Protein AF-C1B9E0-F1 (afdb_monomer_lite)

pLDDT: mean 76.42, std 18.49, range [33.66, 94.06]

Sequence (130 aa):
MAEKKTPASKTSDEKKHGLFDELYDRAKGKGEKRRADFILGEAEGFDPPIVITSPDLFKRRLISVAQQKNDGFGVLEAAVGDPLSFGRILERLNEYGDDAPAMLGALGIKVIDHFFGRGASEAPGGSQES

Structure (mmCIF, N/CA/C/O backbone):
data_AF-C1B9E0-F1
#
_entry.id   AF-C1B9E0-F1
#
loop_
_atom_site.group_PDB
_atom_site.id
_atom_site.type_symbol
_atom_site.label_atom_id
_atom_site.label_alt_id
_atom_site.label_comp_id
_atom_site.label_asym_id
_atom_site.label_entity_id
_atom_site.label_seq_id
_atom_site.pdbx_PDB_ins_code
_atom_site.Cartn_x
_atom_site.Cartn_y
_atom_site.Cartn_z
_atom_site.occupancy
_atom_site.B_iso_or_equiv
_atom_site.auth_seq_id
_atom_site.auth_comp_id
_atom_site.auth_asym_id
_atom_site.auth_atom_id
_atom_site.pdbx_PDB_model_num
ATOM 1 N N . MET A 1 1 ? 10.259 -9.421 -76.173 1.00 40.47 1 MET A N 1
ATOM 2 C CA . MET A 1 1 ? 11.378 -8.631 -75.611 1.00 40.47 1 MET A CA 1
ATOM 3 C C . MET A 1 1 ? 10.746 -7.591 -74.694 1.00 40.47 1 MET A C 1
ATOM 5 O O . MET A 1 1 ? 10.112 -6.677 -75.188 1.00 40.47 1 MET A O 1
ATOM 9 N N . ALA A 1 2 ? 10.478 -7.973 -73.449 1.00 39.88 2 ALA A N 1
ATOM 10 C CA . ALA A 1 2 ? 11.336 -7.794 -72.271 1.00 39.88 2 ALA A CA 1
ATOM 11 C C . ALA A 1 2 ? 11.002 -6.478 -71.542 1.00 39.88 2 ALA A C 1
ATOM 13 O O . ALA A 1 2 ? 11.434 -5.398 -71.934 1.00 39.88 2 ALA A O 1
ATOM 14 N N . GLU A 1 3 ? 10.192 -6.640 -70.489 1.00 41.44 3 GLU A N 1
ATOM 15 C CA . GLU A 1 3 ? 9.924 -5.698 -69.401 1.00 41.44 3 GLU A CA 1
ATOM 16 C C . GLU A 1 3 ? 11.184 -4.957 -68.940 1.00 41.44 3 GLU A C 1
ATOM 18 O O . GLU A 1 3 ? 12.222 -5.580 -68.723 1.00 41.44 3 GLU A O 1
ATOM 23 N N . LYS A 1 4 ? 11.039 -3.672 -68.605 1.00 42.25 4 LYS A N 1
ATOM 24 C CA . LYS A 1 4 ? 11.724 -3.110 -67.437 1.00 42.25 4 LYS A CA 1
ATOM 25 C C . LYS A 1 4 ? 10.733 -2.303 -66.610 1.00 42.25 4 LYS A C 1
ATOM 27 O O . LYS A 1 4 ? 10.574 -1.100 -66.774 1.00 42.25 4 LYS A O 1
ATOM 32 N N . LYS A 1 5 ? 10.059 -3.035 -65.717 1.00 40.94 5 LYS A N 1
ATOM 33 C CA . LYS A 1 5 ? 9.498 -2.511 -64.472 1.00 40.94 5 LYS A CA 1
ATOM 34 C C . LYS A 1 5 ? 10.577 -1.693 -63.772 1.00 40.94 5 LYS A C 1
ATOM 36 O O . LYS A 1 5 ? 11.643 -2.223 -63.465 1.00 40.94 5 LYS A O 1
ATOM 41 N N . THR A 1 6 ? 10.283 -0.434 -63.494 1.00 42.03 6 THR A N 1
ATOM 42 C CA . THR A 1 6 ? 10.993 0.346 -62.485 1.00 42.03 6 THR A CA 1
ATOM 43 C C . THR A 1 6 ? 10.778 -0.353 -61.140 1.00 42.03 6 THR A C 1
ATOM 45 O O . THR A 1 6 ? 9.627 -0.453 -60.705 1.00 42.03 6 THR A O 1
ATOM 48 N N . PRO A 1 7 ? 11.810 -0.887 -60.466 1.00 41.94 7 PRO A N 1
ATOM 49 C CA . PRO A 1 7 ? 11.636 -1.307 -59.091 1.00 41.94 7 PRO A CA 1
ATOM 50 C C . PRO A 1 7 ? 11.460 -0.036 -58.262 1.00 41.94 7 PRO A C 1
ATOM 52 O O . PRO A 1 7 ? 12.358 0.802 -58.189 1.00 41.94 7 PRO A O 1
ATOM 55 N N . ALA A 1 8 ? 10.283 0.112 -57.653 1.00 42.28 8 ALA A N 1
ATOM 56 C CA . ALA A 1 8 ? 10.129 0.967 -56.492 1.00 42.28 8 ALA A CA 1
ATOM 57 C C . ALA A 1 8 ? 11.236 0.568 -55.514 1.00 42.28 8 ALA A C 1
ATOM 59 O O . ALA A 1 8 ? 11.266 -0.571 -55.037 1.00 42.28 8 ALA A O 1
ATOM 60 N N . SER A 1 9 ? 12.180 1.483 -55.293 1.00 41.38 9 SER A N 1
ATOM 61 C CA . SER A 1 9 ? 13.138 1.384 -54.206 1.00 41.38 9 SER A CA 1
ATOM 62 C C . SER A 1 9 ? 12.315 1.234 -52.936 1.00 41.38 9 SER A C 1
ATOM 64 O O . SER A 1 9 ? 11.744 2.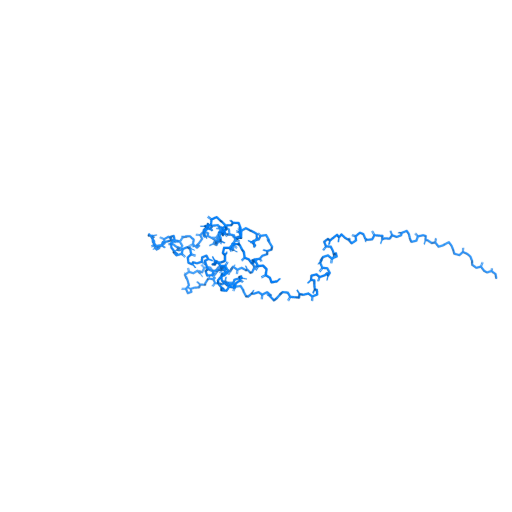202 -52.435 1.00 41.38 9 SER A O 1
ATOM 66 N N . LYS A 1 10 ? 12.199 -0.006 -52.452 1.00 44.50 10 LYS A N 1
ATOM 67 C CA . LYS A 1 10 ? 11.883 -0.298 -51.061 1.00 44.50 10 LYS A CA 1
ATOM 68 C C . LYS A 1 10 ? 13.077 0.212 -50.275 1.00 44.50 10 LYS A C 1
ATOM 70 O O . LYS A 1 10 ? 13.998 -0.539 -49.974 1.00 44.50 10 LYS A O 1
ATOM 75 N N . THR A 1 11 ? 13.103 1.518 -50.056 1.00 42.53 11 THR A N 1
ATOM 76 C CA . THR A 1 11 ? 14.043 2.137 -49.145 1.00 42.53 11 THR A CA 1
ATOM 77 C C . THR A 1 11 ? 13.622 1.649 -47.772 1.00 42.53 11 THR A C 1
ATOM 79 O O . THR A 1 11 ? 12.565 2.020 -47.272 1.00 42.53 11 THR A O 1
ATOM 82 N N . SER A 1 12 ? 14.395 0.678 -47.298 1.00 45.56 12 SER A N 1
ATOM 83 C CA . SER A 1 12 ? 14.472 0.119 -45.961 1.00 45.56 12 SER A CA 1
ATOM 84 C C . SER A 1 12 ? 13.595 0.834 -44.934 1.00 45.56 12 SER A C 1
ATOM 86 O O . SER A 1 12 ? 13.955 1.898 -44.432 1.00 45.56 12 SER A O 1
ATOM 88 N N . ASP A 1 13 ? 12.475 0.203 -44.577 1.00 42.50 13 ASP A N 1
ATOM 89 C CA . ASP A 1 13 ? 11.844 0.397 -43.271 1.00 42.50 13 ASP A CA 1
ATOM 90 C C . ASP A 1 13 ? 12.798 -0.244 -42.252 1.00 42.50 13 ASP A C 1
ATOM 92 O O . ASP A 1 13 ? 12.632 -1.380 -41.807 1.00 42.50 13 ASP A O 1
ATOM 96 N N . GLU A 1 14 ? 13.913 0.444 -42.004 1.00 45.91 14 GLU A N 1
ATOM 97 C CA . GLU A 1 14 ? 14.842 0.156 -40.926 1.00 45.91 14 GLU A CA 1
ATOM 98 C C . GLU A 1 14 ? 14.077 0.472 -39.641 1.00 45.91 14 GLU A C 1
ATOM 100 O O . GLU A 1 14 ? 14.165 1.558 -39.063 1.00 45.91 14 GLU A O 1
ATOM 105 N N . LYS A 1 15 ? 13.233 -0.477 -39.223 1.00 52.81 15 LYS A N 1
ATOM 106 C CA . LYS A 1 15 ? 12.724 -0.516 -37.863 1.00 52.81 15 LYS A CA 1
ATOM 107 C C . LYS A 1 15 ? 13.952 -0.548 -36.977 1.00 52.81 15 LYS A C 1
ATOM 109 O O . LYS A 1 15 ? 14.594 -1.585 -36.827 1.00 52.81 15 LYS A O 1
ATOM 114 N N . LYS A 1 16 ? 14.287 0.606 -36.407 1.00 53.56 16 LYS A N 1
ATOM 115 C CA . LYS A 1 16 ? 15.093 0.691 -35.199 1.00 53.56 16 LYS A CA 1
ATOM 116 C C . LYS A 1 16 ? 14.348 -0.137 -34.158 1.00 53.56 16 LYS A C 1
ATOM 118 O O . LYS A 1 16 ? 13.477 0.392 -33.480 1.00 53.56 16 LYS A O 1
ATOM 123 N N . HIS A 1 17 ? 14.630 -1.433 -34.088 1.00 57.94 17 HIS A N 1
ATOM 124 C CA . HIS A 1 17 ? 14.340 -2.208 -32.897 1.00 57.94 17 HIS A CA 1
ATOM 125 C C . HIS A 1 17 ? 15.147 -1.514 -31.804 1.00 57.94 17 HIS A C 1
ATOM 127 O O . HIS A 1 17 ? 16.379 -1.550 -31.811 1.00 57.94 17 HIS A O 1
ATOM 133 N N . GLY A 1 18 ? 14.470 -0.728 -30.968 1.00 74.75 18 GLY A N 1
ATOM 134 C CA . GLY A 1 18 ? 15.136 -0.050 -29.872 1.00 74.75 18 GLY A CA 1
ATOM 135 C C . GLY A 1 18 ? 15.719 -1.101 -28.934 1.00 74.75 18 GLY A C 1
ATOM 136 O O . GLY A 1 18 ? 15.220 -2.223 -28.868 1.00 74.75 18 GLY A O 1
ATOM 137 N N . LEU A 1 19 ? 16.740 -0.737 -28.154 1.00 80.62 19 LEU A N 1
ATOM 138 C CA . LEU A 1 19 ? 17.288 -1.605 -27.102 1.00 80.62 19 LEU A CA 1
ATOM 139 C C . LEU A 1 19 ? 16.173 -2.232 -26.235 1.00 80.62 19 LEU A C 1
ATOM 141 O O . LEU A 1 19 ? 16.258 -3.392 -25.852 1.00 80.62 19 LEU A O 1
ATOM 145 N N . PHE A 1 20 ? 15.098 -1.485 -25.965 1.00 79.94 20 PHE A N 1
ATOM 146 C CA . PHE A 1 20 ? 13.947 -1.972 -25.205 1.00 79.94 20 PHE A CA 1
ATOM 147 C C . PHE A 1 20 ? 13.095 -3.015 -25.943 1.00 79.94 20 PHE A C 1
ATOM 149 O O . PHE A 1 20 ? 12.558 -3.893 -25.275 1.00 79.94 20 PHE A O 1
ATOM 156 N N . ASP A 1 21 ? 13.005 -2.972 -27.275 1.00 79.31 21 ASP A N 1
ATOM 157 C CA . ASP A 1 21 ? 12.284 -3.978 -28.068 1.00 79.31 21 ASP A CA 1
ATOM 158 C C . ASP A 1 21 ? 13.057 -5.305 -28.084 1.00 79.31 21 ASP A C 1
ATOM 160 O O . ASP A 1 21 ? 12.481 -6.364 -27.846 1.00 79.31 21 ASP A O 1
ATOM 164 N N . GLU A 1 22 ? 14.385 -5.247 -28.252 1.00 80.56 22 GLU A N 1
ATOM 165 C CA . GLU A 1 22 ? 15.259 -6.428 -28.169 1.00 80.56 22 GLU A CA 1
ATOM 166 C C . GLU A 1 22 ? 15.210 -7.069 -26.771 1.00 80.56 22 GLU A C 1
ATOM 168 O O . GLU A 1 22 ? 15.070 -8.288 -26.624 1.00 80.56 22 GLU A O 1
ATOM 173 N N . LEU A 1 23 ? 15.275 -6.244 -25.719 1.00 80.44 23 LEU A N 1
ATOM 174 C CA . LEU A 1 23 ? 15.125 -6.709 -24.341 1.00 80.44 23 LEU A CA 1
ATOM 175 C C . LEU A 1 23 ? 13.723 -7.276 -24.078 1.00 80.44 23 LEU A C 1
ATOM 177 O O . LEU A 1 23 ? 13.603 -8.258 -23.344 1.00 80.44 23 LEU A O 1
ATOM 181 N N . TYR A 1 24 ? 12.678 -6.701 -24.678 1.00 74.75 24 TYR A N 1
ATOM 182 C CA . TYR A 1 24 ? 11.303 -7.184 -24.563 1.00 74.75 24 TYR A CA 1
ATOM 183 C C . TYR A 1 24 ? 11.130 -8.569 -25.198 1.00 74.75 24 TYR A C 1
ATOM 185 O O . TYR A 1 24 ? 10.604 -9.473 -24.542 1.00 74.75 24 TYR A O 1
ATOM 193 N N . ASP A 1 25 ? 11.627 -8.773 -26.422 1.00 77.38 25 ASP A N 1
ATOM 194 C CA . ASP A 1 25 ? 11.602 -10.078 -27.095 1.00 77.38 25 ASP A CA 1
ATOM 195 C C . ASP A 1 25 ? 12.396 -11.132 -26.307 1.00 77.38 25 ASP A C 1
ATOM 197 O O . ASP A 1 25 ? 11.934 -12.261 -26.114 1.00 77.38 25 ASP A O 1
ATOM 201 N N . ARG A 1 26 ? 13.550 -10.745 -25.745 1.00 71.81 26 ARG A N 1
ATOM 202 C CA . ARG A 1 26 ? 14.354 -11.610 -24.868 1.00 71.81 26 ARG A CA 1
ATOM 203 C C . ARG A 1 26 ? 13.638 -11.962 -23.561 1.00 71.81 26 ARG A C 1
ATOM 205 O O . ARG A 1 26 ? 13.743 -13.097 -23.092 1.00 71.81 26 ARG A O 1
ATOM 212 N N . ALA A 1 27 ? 12.933 -11.009 -22.955 1.00 71.69 27 ALA A N 1
ATOM 213 C CA . ALA A 1 27 ? 12.222 -11.203 -21.694 1.00 71.69 27 ALA A CA 1
ATOM 214 C C . ALA A 1 27 ? 10.961 -12.065 -21.862 1.00 71.69 27 ALA A C 1
ATOM 216 O O . ALA A 1 27 ? 10.666 -12.894 -21.001 1.00 71.69 27 ALA A O 1
ATOM 217 N N . LYS A 1 28 ? 10.251 -11.944 -22.993 1.00 67.69 28 LYS A N 1
ATOM 218 C CA . LYS A 1 28 ? 9.043 -12.734 -23.291 1.00 67.69 28 LYS A CA 1
ATOM 219 C C . LYS A 1 28 ? 9.272 -14.249 -23.282 1.00 67.69 28 LYS A C 1
ATOM 221 O O . LYS A 1 28 ? 8.337 -14.997 -23.010 1.00 67.69 28 LYS A O 1
ATOM 226 N N . GLY A 1 29 ? 10.504 -14.703 -23.527 1.00 60.25 29 GLY A N 1
ATOM 227 C CA . GLY A 1 29 ? 10.890 -16.117 -23.453 1.00 60.25 29 GLY A CA 1
ATOM 228 C C . GLY A 1 29 ? 10.929 -16.709 -22.034 1.00 60.25 29 GLY A C 1
ATOM 229 O O . GLY A 1 29 ? 11.063 -17.922 -21.889 1.00 60.25 29 GLY A O 1
ATOM 230 N N . LYS A 1 30 ? 10.810 -15.887 -20.982 1.00 57.88 30 LYS A N 1
ATOM 231 C CA . LYS A 1 30 ? 10.851 -16.306 -19.572 1.00 57.88 30 LYS A CA 1
ATOM 232 C C . LYS A 1 30 ? 9.617 -15.778 -18.843 1.00 57.88 30 LYS A C 1
ATOM 234 O O . LYS A 1 30 ? 9.666 -14.740 -18.195 1.00 57.88 30 LYS A O 1
ATOM 239 N N . GLY A 1 31 ? 8.489 -16.471 -18.972 1.00 51.22 31 GLY A N 1
ATOM 240 C CA . GLY A 1 31 ? 7.257 -16.075 -18.288 1.00 51.22 31 GLY A CA 1
ATOM 241 C C . GLY A 1 31 ? 7.428 -16.054 -16.763 1.00 51.22 31 GLY A C 1
ATOM 242 O O . GLY A 1 31 ? 7.566 -17.107 -16.142 1.00 51.22 31 GLY A O 1
ATOM 243 N N . GLU A 1 32 ? 7.393 -14.866 -16.154 1.00 55.66 32 GLU A N 1
ATOM 244 C CA . GLU A 1 32 ? 7.265 -14.709 -14.703 1.00 55.66 32 GLU A CA 1
ATOM 245 C C . GLU A 1 32 ? 5.810 -15.022 -14.320 1.00 55.66 32 GLU A C 1
ATOM 247 O O . GLU A 1 32 ? 4.868 -14.400 -14.821 1.00 55.66 32 GLU A O 1
ATOM 252 N N . LYS A 1 33 ? 5.597 -16.029 -13.465 1.00 58.94 33 LYS A N 1
ATOM 253 C CA . LYS A 1 33 ? 4.258 -16.327 -12.942 1.00 58.94 33 LYS A CA 1
ATOM 254 C C . LYS A 1 33 ? 3.813 -15.145 -12.082 1.00 58.94 33 LYS A C 1
ATOM 256 O O . LYS A 1 33 ? 4.431 -14.876 -11.052 1.00 58.94 33 LYS A O 1
ATOM 261 N N . ARG A 1 34 ? 2.739 -14.458 -12.486 1.00 59.44 34 ARG A N 1
ATOM 262 C CA . ARG A 1 34 ? 2.103 -13.440 -11.639 1.00 59.44 34 ARG A CA 1
ATOM 263 C C . ARG A 1 34 ? 1.683 -14.092 -10.325 1.00 59.44 34 ARG A C 1
ATOM 265 O O . ARG A 1 34 ? 1.002 -15.118 -10.335 1.00 59.44 34 ARG A O 1
ATOM 272 N N . ARG A 1 35 ? 2.116 -13.509 -9.208 1.00 70.25 35 ARG A N 1
ATOM 273 C CA . ARG A 1 35 ? 1.617 -13.893 -7.886 1.00 70.25 35 ARG A CA 1
ATOM 274 C C . ARG A 1 35 ? 0.186 -13.389 -7.724 1.00 70.25 35 ARG A C 1
ATOM 276 O O . ARG A 1 35 ? -0.182 -12.398 -8.351 1.00 70.25 35 ARG A O 1
ATOM 283 N N . ALA A 1 36 ? -0.597 -14.099 -6.917 1.00 82.19 36 ALA A N 1
ATOM 284 C CA . ALA A 1 36 ? -1.967 -13.713 -6.607 1.00 82.19 36 ALA A CA 1
ATOM 285 C C . ALA A 1 36 ? -2.008 -12.338 -5.923 1.00 82.19 36 ALA A C 1
ATOM 287 O O . ALA A 1 36 ? -1.057 -11.964 -5.233 1.00 82.19 36 ALA A O 1
ATOM 288 N N . ASP A 1 37 ? -3.110 -11.614 -6.095 1.00 89.50 37 ASP A N 1
ATOM 289 C CA . ASP A 1 37 ? -3.339 -10.345 -5.405 1.00 89.50 37 ASP A CA 1
ATOM 290 C C . ASP A 1 37 ? -3.483 -10.571 -3.891 1.00 89.50 37 ASP A C 1
ATOM 292 O O . ASP A 1 37 ? -3.867 -11.652 -3.436 1.00 89.50 37 ASP A O 1
ATOM 296 N N . PHE A 1 38 ? -3.137 -9.556 -3.106 1.00 90.12 38 PHE A N 1
ATOM 297 C CA . PHE A 1 38 ? -3.279 -9.557 -1.656 1.00 90.12 38 PHE A CA 1
ATOM 298 C C . PHE A 1 38 ? -4.534 -8.763 -1.293 1.00 90.12 38 PHE A C 1
ATOM 300 O O . PHE A 1 38 ? -4.625 -7.574 -1.590 1.00 90.12 38 PHE A O 1
ATOM 307 N N . ILE A 1 39 ? -5.514 -9.430 -0.686 1.00 91.31 39 ILE A N 1
ATOM 308 C CA . ILE A 1 39 ? -6.845 -8.867 -0.447 1.00 91.31 39 ILE A CA 1
ATOM 309 C C . ILE A 1 39 ? -7.048 -8.691 1.057 1.00 91.31 39 ILE A C 1
ATOM 311 O O . ILE A 1 39 ? -6.889 -9.647 1.813 1.00 91.31 39 ILE A O 1
ATOM 315 N N . LEU A 1 40 ? -7.417 -7.478 1.465 1.00 91.00 40 LEU A N 1
ATOM 316 C CA . LEU A 1 40 ? -7.938 -7.163 2.793 1.00 91.00 40 LEU A CA 1
ATOM 317 C C . LEU A 1 40 ? -9.451 -6.983 2.658 1.00 91.00 40 LEU A C 1
ATOM 319 O O . LEU A 1 40 ? -9.900 -6.051 1.988 1.00 91.00 40 LEU A O 1
ATOM 323 N N . GLY A 1 41 ? -10.228 -7.904 3.220 1.00 90.25 41 GLY A N 1
ATOM 324 C CA . GLY A 1 41 ? -11.674 -7.963 3.026 1.00 90.25 41 GLY A CA 1
ATOM 325 C C . GLY A 1 41 ? -12.462 -7.696 4.302 1.00 90.25 41 GLY A C 1
ATOM 326 O O . GLY A 1 41 ? -11.978 -7.074 5.247 1.00 90.25 41 GLY A O 1
ATOM 327 N N . GLU A 1 42 ? -13.692 -8.208 4.329 1.00 88.75 42 GLU A N 1
ATOM 328 C CA . GLU A 1 42 ? -14.614 -8.071 5.462 1.00 88.75 42 GLU A CA 1
ATOM 329 C C . GLU A 1 42 ? -14.027 -8.634 6.766 1.00 88.75 42 GLU A C 1
ATOM 331 O O . GLU A 1 42 ? -14.202 -8.039 7.826 1.00 88.75 42 GLU A O 1
ATOM 336 N N . ALA A 1 43 ? -13.255 -9.726 6.690 1.00 85.44 43 ALA A N 1
ATOM 337 C CA . ALA A 1 43 ? -12.596 -10.334 7.849 1.00 85.44 43 ALA A CA 1
ATOM 338 C C . ALA A 1 43 ? -11.612 -9.379 8.549 1.00 85.44 43 ALA A C 1
ATOM 340 O O . ALA A 1 43 ? -11.422 -9.452 9.762 1.00 85.44 43 ALA A O 1
ATOM 341 N N . GLU A 1 44 ? -11.011 -8.461 7.795 1.00 86.00 44 GLU A N 1
ATOM 342 C CA . GLU A 1 44 ? -10.103 -7.432 8.296 1.00 86.00 44 GLU A CA 1
ATOM 343 C C . GLU A 1 44 ? -10.816 -6.091 8.576 1.00 86.00 44 GLU A C 1
ATOM 345 O O . GLU A 1 44 ? -10.192 -5.146 9.066 1.00 86.00 44 GLU A O 1
ATOM 350 N N . GLY A 1 45 ? -12.129 -6.017 8.330 1.00 86.69 45 GLY A N 1
ATOM 351 C CA . GLY A 1 45 ? -12.963 -4.832 8.543 1.00 86.69 45 GLY A CA 1
ATOM 352 C C . GLY A 1 45 ? -13.059 -3.894 7.336 1.00 86.69 45 GLY A C 1
ATOM 353 O O . GLY A 1 45 ? -13.432 -2.735 7.503 1.00 86.69 45 GLY A O 1
ATOM 354 N N . PHE A 1 46 ? -12.724 -4.358 6.127 1.00 90.31 46 PHE A N 1
ATOM 355 C CA . PHE A 1 46 ? -12.769 -3.539 4.913 1.00 90.31 46 PHE A CA 1
ATOM 356 C C . PHE A 1 46 ? -13.939 -3.917 3.995 1.00 90.31 46 PHE A C 1
ATOM 358 O O . PHE A 1 46 ? -13.903 -4.940 3.313 1.00 90.31 46 PHE A O 1
ATOM 365 N N . ASP A 1 47 ? -14.930 -3.024 3.913 1.00 89.25 47 ASP A N 1
ATOM 366 C CA . ASP A 1 47 ? -16.005 -3.038 2.911 1.00 89.25 47 ASP A CA 1
ATOM 367 C C . ASP A 1 47 ? -16.135 -1.633 2.273 1.00 89.25 47 ASP A C 1
ATOM 369 O O . ASP A 1 47 ? -16.410 -0.669 2.995 1.00 89.25 47 ASP A O 1
ATOM 373 N N . PRO A 1 48 ? -15.822 -1.438 0.973 1.00 89.31 48 PRO A N 1
ATOM 374 C CA . PRO A 1 48 ? -15.379 -2.444 0.001 1.00 89.31 48 PRO A CA 1
ATOM 375 C C . PRO A 1 48 ? -13.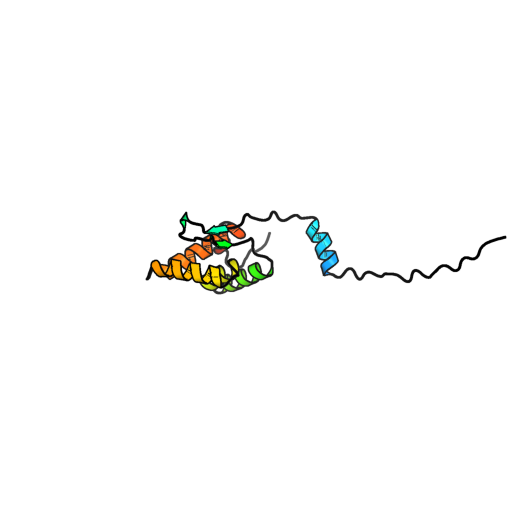963 -2.979 0.298 1.00 89.31 48 PRO A C 1
ATOM 377 O O . PRO A 1 48 ? -13.169 -2.266 0.925 1.00 89.31 48 PRO A O 1
ATOM 380 N N . PRO A 1 49 ? -13.608 -4.192 -0.168 1.00 93.50 49 PRO A N 1
ATOM 381 C CA . PRO A 1 49 ? -12.294 -4.785 0.076 1.00 93.50 49 PRO A CA 1
ATOM 382 C C . PRO A 1 49 ? -11.171 -3.957 -0.556 1.00 93.50 49 PRO A C 1
ATOM 384 O O . PRO A 1 49 ? -11.348 -3.334 -1.605 1.00 93.50 49 PRO A O 1
ATOM 387 N N . ILE A 1 50 ? -9.993 -3.987 0.062 1.00 92.50 50 ILE A N 1
ATOM 388 C CA . ILE A 1 50 ? -8.773 -3.386 -0.481 1.00 92.50 50 ILE A CA 1
ATOM 389 C C . ILE A 1 50 ? -7.980 -4.474 -1.196 1.00 92.50 50 ILE A C 1
ATOM 391 O O . ILE A 1 50 ? -7.611 -5.487 -0.601 1.00 92.50 50 ILE A O 1
ATOM 395 N N . VAL A 1 51 ? -7.706 -4.254 -2.480 1.00 92.25 51 VAL A N 1
ATOM 396 C CA . VAL A 1 51 ? -6.963 -5.192 -3.326 1.00 92.25 51 VAL A CA 1
ATOM 397 C C . VAL A 1 51 ? -5.600 -4.600 -3.642 1.00 92.25 51 VAL A C 1
ATOM 399 O O . VAL A 1 51 ? -5.477 -3.657 -4.419 1.00 92.25 51 VAL A O 1
ATOM 402 N N . ILE A 1 52 ? -4.560 -5.181 -3.059 1.00 91.06 52 ILE A N 1
ATOM 403 C CA . ILE A 1 52 ? -3.175 -4.865 -3.384 1.00 91.06 52 ILE A CA 1
ATOM 404 C C . ILE A 1 52 ? -2.758 -5.818 -4.501 1.00 91.06 52 ILE A C 1
ATOM 406 O O . ILE A 1 52 ? -2.679 -7.029 -4.306 1.00 91.06 52 ILE A O 1
ATOM 410 N N . THR A 1 53 ? -2.520 -5.286 -5.694 1.00 90.12 53 THR A N 1
ATOM 411 C CA . THR A 1 53 ? -2.105 -6.093 -6.846 1.00 90.12 53 THR A CA 1
ATOM 412 C C . THR A 1 53 ? -0.603 -6.339 -6.846 1.00 90.12 53 THR A C 1
ATOM 414 O O . THR A 1 53 ? 0.161 -5.567 -6.262 1.00 90.12 53 THR A O 1
ATOM 417 N N . SER A 1 54 ? -0.153 -7.351 -7.592 1.00 85.94 54 SER A N 1
ATOM 418 C CA . SER A 1 54 ? 1.284 -7.566 -7.798 1.00 85.94 54 SER A CA 1
ATOM 419 C C . SER A 1 54 ? 1.984 -6.281 -8.282 1.00 85.94 54 SER A C 1
ATOM 421 O O . SER A 1 54 ? 1.521 -5.667 -9.250 1.00 85.94 54 SER A O 1
ATOM 423 N N . PRO A 1 55 ? 3.074 -5.843 -7.620 1.00 86.00 55 PRO A N 1
ATOM 424 C CA . PRO A 1 55 ? 3.698 -4.565 -7.921 1.00 86.00 55 PRO A CA 1
ATOM 425 C C . PRO A 1 55 ? 4.393 -4.607 -9.284 1.00 86.00 55 PRO A C 1
ATOM 427 O O . PRO A 1 55 ? 5.190 -5.511 -9.569 1.00 86.00 55 PRO A O 1
ATOM 430 N N . ASP A 1 56 ? 4.113 -3.593 -10.103 1.00 86.62 56 ASP A N 1
ATOM 431 C CA . ASP A 1 56 ? 4.867 -3.315 -11.322 1.00 86.62 56 ASP A CA 1
ATOM 432 C C . ASP A 1 56 ? 6.302 -2.855 -11.003 1.00 86.62 56 ASP A C 1
ATOM 434 O O . ASP A 1 56 ? 6.695 -2.694 -9.844 1.00 86.62 56 ASP A O 1
ATOM 438 N N . LEU A 1 57 ? 7.116 -2.646 -12.039 1.00 84.12 57 LEU A N 1
ATOM 439 C CA . LEU A 1 57 ? 8.517 -2.254 -11.873 1.00 84.12 57 LEU A CA 1
ATOM 440 C C . LEU A 1 57 ? 8.681 -0.962 -11.049 1.00 84.12 57 LEU A C 1
ATOM 442 O O . LEU A 1 57 ? 9.633 -0.846 -10.274 1.00 84.12 57 LEU A O 1
ATOM 446 N N . PHE A 1 58 ? 7.758 -0.011 -11.191 1.00 87.50 58 PHE A N 1
ATOM 447 C CA . PHE A 1 58 ? 7.810 1.264 -10.486 1.00 87.50 58 PHE A CA 1
ATOM 448 C C . PHE A 1 58 ? 7.469 1.086 -9.003 1.00 87.50 58 PHE A C 1
ATOM 450 O O . PHE A 1 58 ? 8.255 1.489 -8.144 1.00 87.50 58 PHE A O 1
ATOM 457 N N . LYS A 1 59 ? 6.373 0.383 -8.689 1.00 89.69 59 LYS A N 1
ATOM 458 C CA . LYS A 1 59 ? 6.005 0.036 -7.308 1.00 89.69 59 LYS A CA 1
ATOM 459 C C . LYS A 1 59 ? 7.102 -0.776 -6.620 1.00 89.69 59 LYS A C 1
ATOM 461 O O . LYS A 1 59 ? 7.476 -0.464 -5.494 1.00 89.69 59 LYS A O 1
ATOM 466 N N . ARG A 1 60 ? 7.699 -1.760 -7.308 1.00 88.69 60 ARG A N 1
ATOM 467 C CA . ARG A 1 60 ? 8.840 -2.538 -6.784 1.00 88.69 60 ARG A CA 1
ATOM 468 C C . ARG A 1 60 ? 10.023 -1.641 -6.417 1.00 88.69 60 ARG A C 1
ATOM 470 O O . ARG A 1 60 ? 10.650 -1.850 -5.379 1.00 88.69 60 ARG A O 1
ATOM 477 N N . ARG A 1 61 ? 10.324 -0.628 -7.238 1.00 89.19 61 ARG A N 1
ATOM 478 C CA . ARG A 1 61 ? 11.393 0.336 -6.944 1.00 89.19 61 ARG A CA 1
ATOM 479 C C . ARG A 1 61 ? 11.075 1.175 -5.708 1.00 89.19 61 ARG A C 1
ATOM 481 O O . ARG A 1 61 ? 11.957 1.331 -4.868 1.00 89.19 61 ARG A O 1
ATOM 488 N N . LEU A 1 62 ? 9.852 1.691 -5.594 1.00 90.88 62 LEU A N 1
ATOM 489 C CA . LEU A 1 62 ? 9.424 2.482 -4.435 1.00 90.88 62 LEU A CA 1
ATOM 490 C C . LEU A 1 62 ? 9.491 1.668 -3.140 1.00 90.88 62 LEU A C 1
ATOM 492 O O . LEU A 1 62 ? 10.103 2.112 -2.171 1.00 90.88 62 LEU A O 1
ATOM 496 N N . ILE A 1 63 ? 8.967 0.443 -3.171 1.00 89.62 63 ILE A N 1
ATOM 497 C CA . ILE A 1 63 ? 9.038 -0.507 -2.059 1.00 89.62 63 ILE A CA 1
ATOM 498 C C . ILE A 1 63 ? 10.493 -0.743 -1.633 1.00 89.62 63 ILE A C 1
ATOM 500 O O . ILE A 1 63 ? 10.811 -0.654 -0.451 1.00 89.62 63 ILE A O 1
ATOM 504 N N . SER A 1 64 ? 11.396 -0.995 -2.586 1.00 88.00 64 SER A N 1
ATOM 505 C CA . SER A 1 64 ? 12.815 -1.229 -2.290 1.00 88.00 64 SER A CA 1
ATOM 506 C C . SER A 1 64 ? 13.491 -0.013 -1.645 1.00 88.00 64 SER A C 1
ATOM 508 O O . SER A 1 64 ? 14.271 -0.168 -0.706 1.00 88.00 64 SER A O 1
ATOM 510 N N . VAL A 1 65 ? 13.177 1.204 -2.102 1.00 89.44 65 VAL A N 1
ATOM 511 C CA . VAL A 1 65 ? 13.700 2.441 -1.495 1.00 89.44 65 VAL A CA 1
ATOM 512 C C . VAL A 1 65 ? 13.178 2.622 -0.069 1.00 89.44 65 VAL A C 1
ATOM 514 O O . VAL A 1 65 ? 13.948 3.014 0.807 1.00 89.44 65 VAL A O 1
ATOM 517 N N . ALA A 1 66 ? 11.900 2.329 0.176 1.00 88.50 66 ALA A N 1
ATOM 518 C CA . ALA A 1 66 ? 11.312 2.408 1.510 1.00 88.50 66 ALA A CA 1
ATOM 519 C C . ALA A 1 66 ? 11.924 1.365 2.465 1.00 88.50 66 ALA A C 1
ATOM 521 O O . ALA A 1 66 ? 12.326 1.708 3.576 1.00 88.50 66 ALA A O 1
ATOM 522 N N . GLN A 1 67 ? 12.123 0.125 2.003 1.00 86.19 67 GLN A N 1
ATOM 523 C CA . GLN A 1 67 ? 12.811 -0.921 2.771 1.00 86.19 67 GLN A CA 1
ATOM 524 C C . GLN A 1 67 ? 14.232 -0.515 3.174 1.00 86.19 67 GLN A C 1
ATOM 526 O O . GLN A 1 67 ? 14.601 -0.656 4.335 1.00 86.19 67 GLN A O 1
ATOM 531 N N . GLN A 1 68 ? 15.018 0.052 2.252 1.00 87.50 68 GLN A N 1
ATOM 532 C CA . GLN A 1 68 ? 16.382 0.519 2.548 1.00 87.50 68 GLN A CA 1
ATOM 533 C C . GLN A 1 68 ? 16.430 1.599 3.637 1.00 87.50 68 GLN A C 1
ATOM 535 O O . GLN A 1 68 ? 17.460 1.777 4.284 1.00 87.50 68 GLN A O 1
ATOM 540 N N . LYS A 1 69 ? 15.326 2.322 3.840 1.00 87.56 69 LYS A N 1
ATOM 541 C CA . LYS A 1 69 ? 15.182 3.353 4.871 1.00 87.56 69 LYS A CA 1
ATOM 542 C C . LYS A 1 69 ? 14.527 2.840 6.157 1.00 87.56 69 LYS A C 1
ATOM 544 O O . LYS A 1 69 ? 14.334 3.636 7.068 1.00 87.56 69 LYS A O 1
ATOM 549 N N . ASN A 1 70 ? 14.192 1.548 6.239 1.00 82.25 70 ASN A N 1
ATOM 550 C CA . ASN A 1 70 ? 13.347 0.972 7.293 1.00 82.25 70 ASN A CA 1
ATOM 551 C C . ASN A 1 70 ? 12.002 1.710 7.447 1.00 82.25 70 ASN A C 1
ATOM 553 O O . ASN A 1 70 ? 11.457 1.824 8.543 1.00 82.25 70 ASN A O 1
ATOM 557 N N . ASP A 1 71 ? 11.470 2.223 6.338 1.00 85.19 71 ASP A N 1
ATOM 558 C CA . ASP A 1 71 ? 10.224 2.979 6.298 1.00 85.19 71 ASP A CA 1
ATOM 559 C C . ASP A 1 71 ? 9.046 2.039 6.005 1.00 85.19 71 ASP A C 1
ATOM 561 O O . ASP A 1 71 ? 8.643 1.841 4.857 1.00 85.19 71 ASP A O 1
ATOM 565 N N . GLY A 1 72 ? 8.507 1.415 7.058 1.00 81.94 72 GLY A N 1
ATOM 566 C CA . GLY A 1 72 ? 7.358 0.507 6.945 1.00 81.94 72 GLY A CA 1
ATOM 567 C C . GLY A 1 72 ? 6.096 1.187 6.400 1.00 81.94 72 GLY A C 1
ATOM 568 O O . GLY A 1 72 ? 5.301 0.546 5.710 1.00 81.94 72 GLY A O 1
ATOM 569 N N . PHE A 1 73 ? 5.947 2.491 6.644 1.00 87.44 73 PHE A N 1
ATOM 570 C CA . PHE A 1 73 ? 4.850 3.293 6.112 1.00 87.44 73 PHE A CA 1
ATOM 571 C C . PHE A 1 73 ? 4.985 3.446 4.597 1.00 87.44 73 PHE A C 1
ATOM 573 O O . PHE A 1 73 ? 4.067 3.084 3.862 1.00 87.44 73 PHE A O 1
ATOM 580 N N . GLY A 1 74 ? 6.160 3.870 4.128 1.00 88.50 74 GLY A N 1
ATOM 581 C CA . GLY A 1 74 ? 6.460 4.002 2.703 1.00 88.50 74 GLY A CA 1
ATOM 582 C C . GLY A 1 74 ? 6.389 2.673 1.946 1.00 88.50 74 GLY A C 1
ATOM 583 O O . GLY A 1 74 ? 6.004 2.645 0.778 1.00 88.50 74 GLY A O 1
ATOM 584 N N . VAL A 1 75 ? 6.702 1.547 2.601 1.00 88.88 75 VAL A N 1
ATOM 585 C CA . VAL A 1 75 ? 6.519 0.210 2.013 1.00 88.88 75 VAL A CA 1
ATOM 586 C C . VAL A 1 75 ? 5.046 -0.063 1.727 1.00 88.88 75 VAL A C 1
ATOM 588 O O . VAL A 1 75 ? 4.702 -0.477 0.617 1.00 88.88 75 VAL A O 1
ATOM 591 N N . LEU A 1 76 ? 4.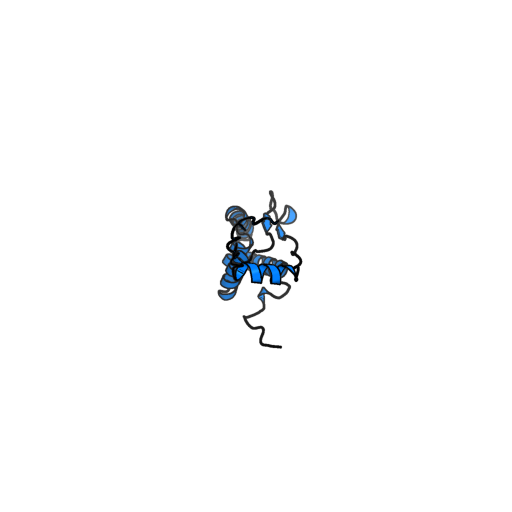181 0.155 2.717 1.00 90.25 76 LEU A N 1
ATOM 592 C CA . LEU A 1 76 ? 2.761 -0.141 2.583 1.00 90.25 76 LEU A CA 1
ATOM 593 C C . LEU A 1 76 ? 2.073 0.843 1.630 1.00 90.25 76 LEU A C 1
ATOM 595 O O . LEU A 1 76 ? 1.305 0.413 0.771 1.00 90.25 76 LEU A O 1
ATOM 599 N N . GLU A 1 77 ? 2.415 2.130 1.712 1.00 92.75 77 GLU A N 1
ATOM 600 C CA . GLU A 1 77 ? 1.943 3.168 0.792 1.00 92.75 77 GLU A CA 1
ATOM 601 C C . GLU A 1 77 ? 2.289 2.819 -0.663 1.00 92.75 77 GLU A C 1
ATOM 603 O O . GLU A 1 77 ? 1.420 2.828 -1.537 1.00 92.75 77 GLU A O 1
ATOM 608 N N . ALA A 1 78 ? 3.542 2.431 -0.926 1.00 92.06 78 ALA A N 1
ATOM 609 C CA . ALA A 1 78 ? 3.993 2.055 -2.263 1.00 92.06 78 ALA A CA 1
ATOM 610 C C . ALA A 1 78 ? 3.330 0.768 -2.782 1.00 92.06 78 ALA A C 1
ATOM 612 O O . ALA A 1 78 ? 3.080 0.641 -3.985 1.00 92.06 78 ALA A O 1
ATOM 613 N N . ALA A 1 79 ? 3.056 -0.194 -1.896 1.00 90.69 79 ALA A N 1
ATOM 614 C CA . ALA A 1 79 ? 2.398 -1.440 -2.265 1.00 90.69 79 ALA A CA 1
ATOM 615 C C . ALA A 1 79 ? 0.930 -1.210 -2.650 1.00 90.69 79 ALA A C 1
ATOM 617 O O . ALA A 1 79 ? 0.515 -1.610 -3.743 1.00 90.69 79 ALA A O 1
ATOM 618 N N . VAL A 1 80 ? 0.175 -0.518 -1.792 1.00 92.06 80 VAL A N 1
ATOM 619 C CA . VAL A 1 80 ? -1.230 -0.162 -2.037 1.00 92.06 80 VAL A CA 1
ATOM 620 C C . VAL A 1 80 ? -1.315 0.703 -3.299 1.00 92.06 80 VAL A C 1
ATOM 622 O O . VAL A 1 80 ? -1.956 0.336 -4.284 1.00 92.06 80 VAL A O 1
ATOM 625 N N . GLY A 1 81 ? -0.539 1.788 -3.347 1.00 87.31 81 GLY A N 1
ATOM 626 C CA . GLY A 1 81 ? -0.394 2.652 -4.518 1.00 87.31 81 GLY A CA 1
ATOM 627 C C . GLY A 1 81 ? -1.607 3.533 -4.825 1.00 87.31 81 GLY A C 1
ATOM 628 O O . GLY A 1 81 ? -1.534 4.329 -5.759 1.00 87.31 81 GLY A O 1
ATOM 629 N N . ASP A 1 82 ? -2.691 3.419 -4.056 1.00 89.81 82 ASP A N 1
ATOM 630 C CA . ASP A 1 82 ? -3.825 4.331 -4.094 1.00 89.81 82 ASP A CA 1
ATOM 631 C C . ASP A 1 82 ? -4.020 5.011 -2.716 1.00 89.81 82 ASP A C 1
ATOM 633 O O . ASP A 1 82 ? -4.100 4.330 -1.688 1.00 89.81 82 ASP A O 1
ATOM 637 N N . PRO A 1 83 ? -4.078 6.358 -2.658 1.00 89.25 83 PRO A N 1
ATOM 638 C CA . PRO A 1 83 ? -4.140 7.080 -1.384 1.00 89.25 83 PRO A CA 1
ATOM 639 C C . PRO A 1 83 ? -5.411 6.820 -0.571 1.00 89.25 83 PRO A C 1
ATOM 641 O O . PRO A 1 83 ? -5.393 6.939 0.651 1.00 89.25 83 PRO A O 1
ATOM 644 N N . LEU A 1 84 ? -6.522 6.482 -1.235 1.00 92.62 84 LEU A N 1
ATOM 645 C CA . LEU A 1 84 ? -7.815 6.292 -0.580 1.00 92.62 84 LEU A CA 1
ATOM 646 C C . LEU A 1 84 ? -7.829 5.003 0.246 1.00 92.62 84 LEU A C 1
ATOM 648 O O . LEU A 1 84 ? -8.171 5.029 1.425 1.00 92.62 84 LEU A O 1
ATOM 652 N N . SER A 1 85 ? -7.427 3.880 -0.347 1.00 93.06 85 SER A N 1
ATOM 653 C CA . SER A 1 85 ? -7.323 2.602 0.359 1.00 93.06 85 SER A CA 1
ATOM 654 C C . SER A 1 85 ? -6.247 2.659 1.427 1.00 93.06 85 SER A C 1
ATOM 656 O O . SER A 1 85 ? -6.443 2.131 2.519 1.00 93.06 85 SER A O 1
ATOM 658 N N . PHE A 1 86 ? -5.134 3.341 1.151 1.00 92.75 86 PHE A N 1
ATOM 659 C CA . PHE A 1 86 ? -4.099 3.528 2.155 1.00 92.75 86 PHE A CA 1
ATOM 660 C C . PHE A 1 86 ? -4.617 4.328 3.358 1.00 92.75 86 PHE A C 1
ATOM 662 O O . PHE A 1 86 ? -4.437 3.893 4.492 1.00 92.75 86 PHE A O 1
ATOM 669 N N . GLY A 1 87 ? -5.365 5.412 3.126 1.00 92.38 87 GLY A N 1
ATOM 670 C CA . GLY A 1 87 ? -6.051 6.157 4.184 1.00 92.38 87 GLY A CA 1
ATOM 671 C C . GLY A 1 87 ? -6.980 5.277 5.023 1.00 92.38 87 GLY A C 1
ATOM 672 O O . GLY A 1 87 ? -6.883 5.290 6.246 1.00 92.38 87 GLY A O 1
ATOM 673 N N . ARG A 1 88 ? -7.794 4.426 4.384 1.00 94.06 88 ARG A N 1
ATOM 674 C CA . ARG A 1 88 ? -8.672 3.470 5.087 1.00 94.06 88 ARG A CA 1
ATOM 675 C C . ARG A 1 88 ? -7.890 2.478 5.952 1.00 94.06 88 ARG A C 1
ATOM 677 O O . ARG A 1 88 ? -8.335 2.131 7.042 1.00 94.06 88 ARG A O 1
ATOM 684 N N . ILE A 1 89 ? -6.724 2.019 5.490 1.00 92.25 89 ILE A N 1
ATOM 685 C CA . ILE A 1 89 ? -5.841 1.161 6.294 1.00 92.25 89 ILE A CA 1
ATOM 686 C C . ILE A 1 89 ? -5.339 1.920 7.521 1.00 92.25 89 ILE A C 1
ATOM 688 O O . ILE A 1 89 ? -5.360 1.367 8.617 1.00 92.25 89 ILE A O 1
ATOM 692 N N . LEU A 1 90 ? -4.916 3.175 7.363 1.00 92.00 90 LEU A N 1
ATOM 693 C CA . LEU A 1 90 ? -4.447 3.989 8.485 1.00 92.00 90 LEU A CA 1
ATOM 694 C C . LEU A 1 90 ? -5.556 4.264 9.502 1.00 92.00 90 LEU A C 1
ATOM 696 O O . LEU A 1 90 ? -5.310 4.143 10.697 1.00 92.00 90 LEU A O 1
ATOM 700 N N . GLU A 1 91 ? -6.772 4.571 9.047 1.00 92.69 91 GLU A N 1
ATOM 701 C CA . GLU A 1 91 ? -7.942 4.724 9.920 1.00 92.69 91 GLU A CA 1
ATOM 702 C C . GLU A 1 91 ? -8.196 3.448 10.726 1.00 92.69 91 GLU A C 1
ATOM 704 O O . GLU A 1 91 ? -8.340 3.510 11.946 1.00 92.69 91 GLU A O 1
ATOM 709 N N . ARG A 1 92 ? -8.150 2.286 10.062 1.00 91.75 92 ARG A N 1
ATOM 710 C CA . ARG A 1 92 ? -8.328 0.986 10.715 1.00 91.75 92 ARG A CA 1
ATOM 711 C C . ARG A 1 92 ? -7.219 0.681 11.720 1.00 91.75 92 ARG A C 1
ATOM 713 O O . ARG A 1 92 ? -7.488 0.156 12.795 1.00 91.75 92 ARG A O 1
ATOM 720 N N . LEU A 1 93 ? -5.971 1.002 11.386 1.00 91.12 93 LEU A N 1
ATOM 721 C CA . LEU A 1 93 ? -4.828 0.816 12.280 1.00 91.12 93 LEU A CA 1
ATOM 722 C C . LEU A 1 93 ? -4.888 1.753 13.490 1.00 91.12 93 LEU A C 1
ATOM 724 O O . LEU A 1 93 ? -4.492 1.355 14.581 1.00 91.12 93 LEU A O 1
ATOM 728 N N . ASN A 1 94 ? -5.420 2.964 13.325 1.00 90.50 94 ASN A N 1
ATOM 729 C CA . ASN A 1 94 ? -5.545 3.942 14.403 1.00 90.50 94 ASN A CA 1
ATOM 730 C C . ASN A 1 94 ? -6.492 3.477 15.527 1.00 90.50 94 ASN A C 1
ATOM 732 O O . ASN A 1 94 ? -6.350 3.914 16.667 1.00 90.50 94 ASN A O 1
ATOM 736 N N . GLU A 1 95 ? -7.411 2.546 15.250 1.00 91.88 95 GLU A N 1
ATOM 737 C CA . GLU A 1 95 ? -8.254 1.916 16.278 1.00 91.88 95 GLU A CA 1
ATOM 738 C C . GLU A 1 95 ? -7.454 1.102 17.311 1.00 91.88 95 GLU A C 1
ATOM 740 O O . GLU A 1 95 ? -7.944 0.858 18.412 1.00 91.88 95 GLU A O 1
ATOM 745 N N . TYR A 1 96 ? -6.218 0.710 16.983 1.00 89.50 96 TYR A N 1
ATOM 746 C CA . TYR A 1 96 ? -5.324 -0.035 17.873 1.00 89.50 96 TYR A CA 1
ATOM 747 C C . TYR A 1 96 ? -4.460 0.871 18.769 1.00 89.50 96 TYR A C 1
ATOM 749 O O . TYR A 1 96 ? -3.662 0.366 19.555 1.00 89.50 96 TYR A O 1
ATOM 757 N N . GLY A 1 97 ? -4.606 2.200 18.685 1.00 91.25 97 GLY A N 1
ATOM 758 C CA . GLY A 1 97 ? -3.912 3.147 19.563 1.00 91.25 97 GLY A CA 1
ATOM 759 C C . GLY A 1 97 ? -2.386 3.026 19.491 1.00 91.25 97 GLY A C 1
ATOM 760 O O . GLY A 1 97 ? -1.801 3.117 18.412 1.00 91.25 97 GLY A O 1
ATOM 761 N N . ASP A 1 98 ? -1.740 2.808 20.639 1.00 92.00 98 ASP A N 1
ATOM 762 C CA . ASP A 1 98 ? -0.275 2.728 20.754 1.00 92.00 98 ASP A CA 1
ATOM 763 C C . ASP A 1 98 ? 0.341 1.557 19.963 1.00 92.00 98 ASP A C 1
ATOM 765 O O . ASP A 1 98 ? 1.511 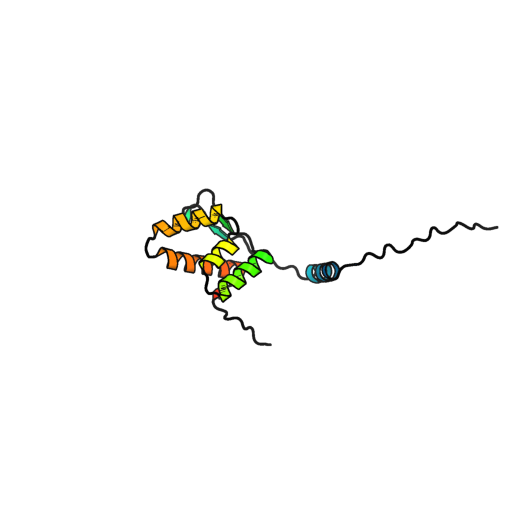1.617 19.583 1.00 92.00 98 ASP A O 1
ATOM 769 N N . ASP A 1 99 ? -0.445 0.520 19.650 1.00 90.06 99 ASP A N 1
ATOM 770 C CA . ASP A 1 99 ? 0.002 -0.630 18.856 1.00 90.06 99 ASP A CA 1
ATOM 771 C C . ASP A 1 99 ? -0.049 -0.371 17.339 1.00 90.06 99 ASP A C 1
ATOM 773 O O . ASP A 1 99 ? 0.481 -1.162 16.550 1.00 90.06 99 ASP A O 1
ATOM 777 N N . ALA A 1 100 ? -0.647 0.743 16.896 1.00 88.81 100 ALA A N 1
ATOM 778 C CA . ALA A 1 100 ? -0.815 1.060 15.477 1.00 88.81 100 ALA A CA 1
ATOM 779 C C . ALA A 1 100 ? 0.505 1.039 14.672 1.00 88.81 100 ALA A C 1
ATOM 781 O O . ALA A 1 100 ? 0.521 0.447 13.588 1.00 88.81 100 ALA A O 1
ATOM 782 N N . PRO A 1 101 ? 1.639 1.590 15.163 1.00 86.06 101 PRO A N 1
ATOM 783 C CA . PRO A 1 101 ? 2.910 1.532 14.438 1.00 86.06 101 PRO A CA 1
ATOM 784 C C . PRO A 1 101 ? 3.457 0.105 14.290 1.00 86.06 101 PRO A C 1
ATOM 786 O O . PRO A 1 101 ? 4.002 -0.247 13.243 1.00 86.06 101 PRO A O 1
ATOM 789 N N . ALA A 1 102 ? 3.292 -0.735 15.316 1.00 87.25 102 ALA A N 1
ATOM 790 C CA . ALA A 1 102 ? 3.725 -2.130 15.272 1.00 87.25 102 ALA A CA 1
ATOM 791 C C . ALA A 1 102 ? 2.871 -2.941 14.283 1.00 87.25 102 ALA A C 1
ATOM 793 O O . ALA A 1 102 ? 3.404 -3.701 13.470 1.00 87.25 102 ALA A O 1
ATOM 794 N N . MET A 1 103 ? 1.555 -2.716 14.295 1.00 89.06 103 MET A N 1
ATOM 795 C CA . MET A 1 103 ? 0.607 -3.327 13.361 1.00 89.06 103 MET A CA 1
ATOM 796 C C . MET A 1 103 ? 0.874 -2.904 11.910 1.00 89.06 103 MET A C 1
ATOM 798 O O . MET A 1 103 ? 0.851 -3.748 11.012 1.00 89.06 103 MET A O 1
ATOM 802 N N . LEU A 1 104 ? 1.203 -1.629 11.679 1.00 88.19 104 LEU A N 1
ATOM 803 C CA . LEU A 1 104 ? 1.616 -1.119 10.371 1.00 88.19 104 LEU A CA 1
ATOM 804 C C . LEU A 1 104 ? 2.858 -1.857 9.851 1.00 88.19 104 LEU A C 1
ATOM 806 O O . LEU A 1 104 ? 2.867 -2.332 8.714 1.00 88.19 104 LEU A O 1
ATOM 810 N N . GLY A 1 105 ? 3.892 -1.986 10.689 1.00 85.56 105 GLY A N 1
ATOM 811 C CA . GLY A 1 105 ? 5.119 -2.703 10.339 1.00 85.56 105 GLY A CA 1
ATOM 812 C C . GLY A 1 105 ? 4.860 -4.175 10.010 1.00 85.56 105 GLY A C 1
ATOM 813 O O . GLY A 1 105 ? 5.322 -4.672 8.981 1.00 85.56 105 GLY A O 1
ATOM 814 N N . ALA A 1 106 ? 4.062 -4.859 10.833 1.00 87.88 106 ALA A N 1
ATOM 815 C CA . ALA A 1 106 ? 3.690 -6.256 10.614 1.00 87.88 106 ALA A CA 1
ATOM 816 C C . ALA A 1 106 ? 2.887 -6.454 9.315 1.00 87.88 106 ALA A C 1
ATOM 818 O O . ALA A 1 106 ? 3.142 -7.401 8.565 1.00 87.88 106 ALA A O 1
ATOM 819 N N . LEU A 1 107 ? 1.951 -5.549 9.013 1.00 88.94 107 LEU A N 1
ATOM 820 C CA . LEU A 1 107 ? 1.194 -5.573 7.763 1.00 88.94 107 LEU A CA 1
ATOM 821 C C . LEU A 1 107 ? 2.108 -5.337 6.554 1.00 88.94 107 LEU A C 1
ATOM 823 O O . LEU A 1 107 ? 2.019 -6.076 5.573 1.00 88.94 107 LEU A O 1
ATOM 827 N N . GLY A 1 108 ? 3.026 -4.372 6.645 1.00 87.12 108 GLY A N 1
ATOM 828 C CA . GLY A 1 108 ? 4.040 -4.122 5.621 1.00 87.12 108 GLY A CA 1
ATOM 829 C C . GLY A 1 108 ? 4.874 -5.370 5.320 1.00 87.12 108 GLY A C 1
ATOM 830 O O . GLY A 1 108 ? 4.971 -5.779 4.165 1.00 87.12 108 GLY A O 1
ATOM 831 N N . ILE A 1 109 ? 5.399 -6.037 6.354 1.00 86.38 109 ILE A N 1
ATOM 832 C CA . ILE A 1 109 ? 6.153 -7.296 6.219 1.00 86.38 109 ILE A CA 1
ATOM 833 C C . ILE A 1 109 ? 5.310 -8.373 5.529 1.00 86.38 109 ILE A C 1
ATOM 835 O O . ILE A 1 109 ? 5.769 -8.997 4.574 1.00 86.38 109 ILE A O 1
ATOM 839 N N . LYS A 1 110 ? 4.053 -8.556 5.950 1.00 88.06 110 LYS A N 1
ATOM 840 C CA . LYS A 1 110 ? 3.148 -9.558 5.366 1.00 88.06 110 LYS A CA 1
ATOM 841 C C . LYS A 1 110 ? 2.896 -9.315 3.872 1.00 88.06 110 LYS A C 1
ATOM 843 O O . LYS A 1 110 ? 2.882 -10.268 3.091 1.00 88.06 110 LYS A O 1
ATOM 848 N N . VAL A 1 111 ? 2.730 -8.056 3.465 1.00 87.81 111 VAL A N 1
ATOM 849 C CA . VAL A 1 111 ? 2.567 -7.671 2.052 1.00 87.81 111 VAL A CA 1
ATOM 850 C C . VAL A 1 111 ? 3.844 -7.959 1.253 1.00 87.81 111 VAL A C 1
ATOM 852 O O . VAL A 1 111 ? 3.775 -8.493 0.143 1.00 87.81 111 VAL A O 1
ATOM 855 N N . ILE A 1 112 ? 5.017 -7.669 1.819 1.00 84.94 112 ILE A N 1
ATOM 856 C CA . ILE A 1 112 ? 6.306 -7.973 1.187 1.00 84.94 112 ILE A CA 1
ATOM 857 C C . ILE A 1 112 ? 6.511 -9.473 1.009 1.00 84.94 112 ILE A C 1
ATOM 859 O O . ILE A 1 112 ? 6.823 -9.920 -0.097 1.00 84.94 112 ILE A O 1
ATOM 863 N N . ASP A 1 113 ? 6.298 -10.256 2.060 1.00 86.44 113 ASP A N 1
ATOM 864 C CA . ASP A 1 113 ? 6.461 -11.706 2.014 1.00 86.44 113 ASP A CA 1
ATOM 865 C C . ASP A 1 113 ? 5.556 -12.342 0.952 1.00 86.44 113 ASP A C 1
ATOM 867 O O . ASP A 1 113 ? 5.980 -13.241 0.218 1.00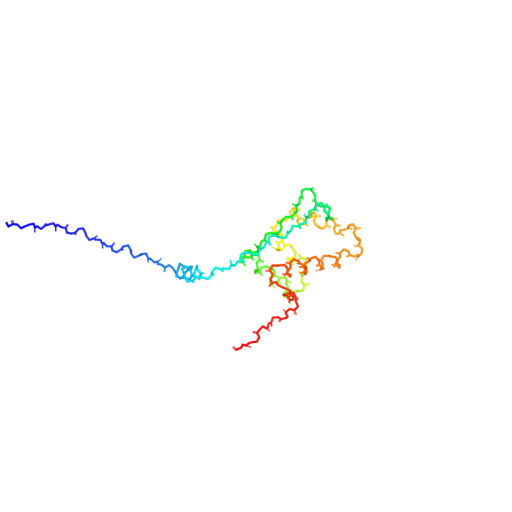 86.44 113 ASP A O 1
ATOM 871 N N . HIS A 1 114 ? 4.333 -11.826 0.798 1.00 86.69 114 HIS A N 1
ATOM 872 C CA . HIS A 1 114 ? 3.396 -12.286 -0.224 1.00 86.69 114 HIS A CA 1
ATOM 873 C C . HIS A 1 114 ? 3.926 -12.060 -1.650 1.00 86.69 114 HIS A C 1
ATOM 875 O O . HIS A 1 114 ? 3.948 -12.986 -2.470 1.00 86.69 114 HIS A O 1
ATOM 881 N N . PHE A 1 115 ? 4.425 -10.859 -1.962 1.00 84.12 115 PHE A N 1
ATOM 882 C CA . PHE A 1 115 ? 4.838 -10.509 -3.331 1.00 84.12 115 PHE A CA 1
ATOM 883 C C . PHE A 1 115 ? 6.283 -10.845 -3.691 1.00 84.12 115 PHE A C 1
ATOM 885 O O . PHE A 1 115 ? 6.558 -11.137 -4.856 1.00 84.12 115 PHE A O 1
ATOM 892 N N . PHE A 1 116 ? 7.194 -10.853 -2.724 1.00 81.44 116 PHE A N 1
ATOM 893 C CA . PHE A 1 116 ? 8.627 -11.050 -2.959 1.00 81.44 116 PHE A CA 1
ATOM 894 C C . PHE A 1 116 ? 9.134 -12.391 -2.418 1.00 81.44 116 PHE A C 1
ATOM 896 O O . PHE A 1 116 ? 10.035 -12.984 -3.005 1.00 81.44 116 PHE A O 1
ATOM 903 N N . GLY A 1 117 ? 8.427 -12.994 -1.462 1.00 78.44 117 GLY A N 1
ATOM 904 C CA . GLY A 1 117 ? 8.708 -14.324 -0.915 1.00 78.44 117 GLY A CA 1
ATOM 905 C C . GLY A 1 117 ? 9.074 -14.213 0.555 1.00 78.44 117 GLY A C 1
ATOM 906 O O . GLY A 1 117 ? 9.507 -13.154 0.996 1.00 78.44 117 GLY A O 1
ATOM 907 N N . ARG A 1 118 ? 8.889 -15.299 1.310 1.00 71.31 118 ARG A N 1
ATOM 908 C CA . ARG A 1 118 ? 9.150 -15.308 2.752 1.00 71.31 118 ARG A CA 1
ATOM 909 C C . ARG A 1 118 ? 10.604 -14.922 3.040 1.00 71.31 118 ARG A C 1
ATOM 911 O O . ARG A 1 118 ? 11.508 -15.539 2.478 1.00 71.31 118 ARG A O 1
ATOM 918 N N . GLY A 1 119 ? 10.803 -13.923 3.898 1.00 64.69 119 GLY A N 1
ATOM 919 C CA . GLY A 1 119 ? 12.126 -13.402 4.258 1.00 64.69 119 GLY A CA 1
ATOM 920 C C . GLY A 1 119 ? 12.642 -12.309 3.316 1.00 64.69 119 GLY A C 1
ATOM 921 O O . GLY A 1 119 ? 13.765 -11.838 3.474 1.00 64.69 119 GLY A O 1
ATOM 922 N N . ALA A 1 120 ? 11.839 -11.849 2.349 1.00 63.66 120 ALA A N 1
ATOM 923 C CA . ALA A 1 120 ? 12.233 -10.746 1.469 1.00 63.66 120 ALA A CA 1
ATOM 924 C C . ALA A 1 120 ? 12.379 -9.408 2.214 1.00 63.66 120 ALA A C 1
ATOM 926 O O . ALA A 1 120 ? 13.122 -8.539 1.767 1.00 63.66 120 ALA A O 1
ATOM 927 N N . SER A 1 121 ? 11.704 -9.242 3.354 1.00 60.44 121 SER A N 1
ATOM 928 C CA . SER A 1 121 ? 11.904 -8.115 4.274 1.00 60.44 121 SER A CA 1
ATOM 929 C C . SER A 1 121 ? 13.108 -8.286 5.209 1.00 60.44 121 SER A C 1
ATOM 931 O O . SER A 1 121 ? 13.502 -7.321 5.854 1.00 60.44 121 SER A O 1
ATOM 933 N N . GLU A 1 122 ? 13.682 -9.491 5.301 1.00 58.00 122 GLU A N 1
ATOM 934 C CA . GLU A 1 122 ? 14.820 -9.822 6.174 1.00 58.00 122 GLU A CA 1
ATOM 935 C C . GLU A 1 122 ? 16.165 -9.791 5.439 1.00 58.00 122 GLU A C 1
ATOM 937 O O . GLU A 1 122 ? 17.199 -9.962 6.074 1.00 58.00 122 GLU A O 1
ATOM 942 N N . ALA A 1 123 ? 16.178 -9.587 4.119 1.00 46.25 123 ALA A N 1
ATOM 943 C CA . ALA A 1 123 ? 17.410 -9.508 3.346 1.00 46.25 123 ALA A CA 1
ATOM 944 C C . ALA A 1 123 ? 18.019 -8.092 3.446 1.00 46.25 123 ALA A C 1
ATOM 946 O O . ALA A 1 123 ? 17.539 -7.178 2.765 1.00 46.25 123 ALA A O 1
ATOM 947 N N . PRO A 1 124 ? 19.096 -7.870 4.230 1.00 43.19 124 PRO A N 1
ATOM 948 C CA . PRO A 1 124 ? 19.916 -6.685 4.036 1.00 43.19 124 PRO A CA 1
ATOM 949 C C . PRO A 1 124 ? 20.556 -6.837 2.653 1.00 43.19 124 PRO A C 1
ATOM 951 O O . PRO A 1 124 ? 21.014 -7.923 2.306 1.00 43.19 124 PRO A O 1
ATOM 954 N N . GLY A 1 125 ? 20.527 -5.789 1.829 1.00 50.19 125 GLY A N 1
ATOM 955 C CA . GLY A 1 125 ? 21.000 -5.847 0.444 1.00 50.19 125 GLY A CA 1
ATOM 956 C C . GLY A 1 125 ? 22.310 -6.630 0.293 1.00 50.19 125 GLY A C 1
ATOM 957 O O . GLY A 1 125 ? 23.360 -6.178 0.738 1.00 50.19 125 GLY A O 1
ATOM 958 N N . GLY A 1 126 ? 22.229 -7.810 -0.324 1.00 40.41 126 GLY A N 1
ATOM 959 C CA . GLY A 1 126 ? 23.377 -8.695 -0.464 1.00 40.41 126 GLY A CA 1
ATOM 960 C C . GLY A 1 126 ? 22.995 -10.144 -0.734 1.00 40.41 126 GLY A C 1
ATOM 961 O O . GLY A 1 126 ? 23.198 -11.001 0.115 1.00 40.41 126 GLY A O 1
ATOM 962 N N . SER A 1 127 ? 22.555 -10.456 -1.955 1.00 39.28 127 SER A N 1
ATOM 963 C CA . SER A 1 127 ? 23.081 -11.682 -2.560 1.00 39.28 127 SER A CA 1
ATOM 964 C C . SER A 1 127 ? 24.463 -11.337 -3.098 1.00 39.28 127 SER A C 1
ATOM 966 O O . SER 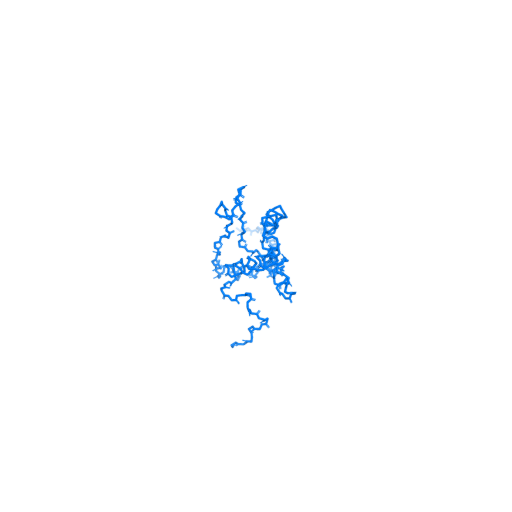A 1 127 ? 24.618 -10.877 -4.228 1.00 39.28 127 SER A O 1
ATOM 968 N N . GLN A 1 128 ? 25.452 -11.513 -2.222 1.00 41.16 128 GLN A N 1
ATOM 969 C CA . GLN A 1 128 ? 26.738 -12.045 -2.640 1.00 41.16 128 GLN A CA 1
ATOM 970 C C . GLN A 1 128 ? 26.484 -13.348 -3.410 1.00 41.16 128 GLN A C 1
ATOM 972 O O . GLN A 1 128 ? 25.756 -14.217 -2.940 1.00 41.16 128 GLN A O 1
ATOM 977 N N . GLU A 1 129 ? 27.039 -13.364 -4.617 1.00 34.91 129 GLU A N 1
ATOM 978 C CA . GLU A 1 129 ? 27.630 -14.467 -5.379 1.00 34.91 129 GLU A CA 1
ATOM 979 C C . GLU A 1 129 ? 27.075 -15.897 -5.229 1.00 34.91 129 GLU A C 1
ATOM 981 O O . GLU A 1 129 ? 27.024 -16.503 -4.160 1.00 34.91 129 GLU A O 1
ATOM 986 N N . SER A 1 130 ? 26.814 -16.501 -6.388 1.00 33.66 130 SER A N 1
ATOM 987 C CA . SER A 1 130 ? 27.283 -17.859 -6.676 1.00 33.66 130 SER A CA 1
ATOM 988 C C . SER A 1 130 ? 28.211 -17.802 -7.879 1.00 33.66 130 SER A C 1
ATOM 990 O O . SER A 1 130 ? 27.920 -16.978 -8.779 1.00 33.66 130 SER A O 1
#

Radius of gyration: 24.03 Å; chains: 1; bounding box: 44×25×96 Å

Foldseek 3Di:
DDDDDDPPPPPDPPPPCDPVNVVVVVCVVPDDPFFDWDWAPVVLPDVVIQTQGQDDPVLVVQLVVCLLVVNLLSLVCSRSVDVVVSVVLLVSLCVVPPCSVVVSNVVSQVSCCRRPNHCSSVDDPDPDDD

Secondary structure (DSSP, 8-state):
------------------HHHHHHHHHHTS-PPPPPPEEE-GGGT-SSPEEEPPP-HHHHHHHHHHHHTT-HHHHHHHHH--HHHHHHHHHHHHTTGGGHHHHHHHHHHHHHHHHH-TTTTT--S-----

Organism: Rhodococcus opacus (strain B4) (NCBI:txid632772)